Protein AF-A0A085BKZ1-F1 (afdb_monomer_lite)

Organism: NCBI:txid421072

Sequence (96 aa):
MENFKVLNIGKSLFWLSFILGNIALFGYIISGNGVFQIIGFMLLTYGTVINLITFAGLLLFGIFAPKYTTDAIKSALILLINIPIAILYFYIGISI

Structure (mmCIF, N/CA/C/O backbone):
data_AF-A0A085BKZ1-F1
#
_entry.id   AF-A0A085BKZ1-F1
#
loop_
_atom_site.group_PDB
_atom_site.id
_atom_site.type_symbol
_atom_site.label_atom_id
_atom_site.label_alt_id
_atom_site.label_comp_id
_atom_site.label_asym_id
_atom_site.label_entity_id
_atom_site.label_seq_id
_atom_site.pdbx_PDB_ins_code
_atom_site.Cartn_x
_atom_site.Cartn_y
_atom_site.Cartn_z
_atom_site.occupancy
_atom_site.B_iso_or_equiv
_atom_site.auth_seq_id
_atom_site.auth_comp_id
_atom_site.auth_asym_id
_atom_site.auth_atom_id
_atom_site.pdbx_PDB_model_num
ATOM 1 N N . MET A 1 1 ? 4.319 -5.823 26.759 1.00 36.38 1 MET A N 1
ATOM 2 C CA . MET A 1 1 ? 3.862 -6.218 25.412 1.00 36.38 1 MET A CA 1
ATOM 3 C C . MET A 1 1 ? 3.390 -4.961 24.717 1.00 36.38 1 MET A C 1
ATOM 5 O O . MET A 1 1 ? 2.447 -4.335 25.183 1.00 36.38 1 MET A O 1
ATOM 9 N N . GLU A 1 2 ? 4.141 -4.5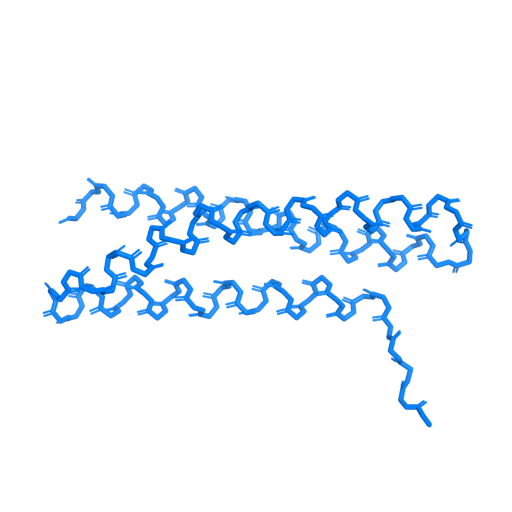18 23.716 1.00 37.91 2 GLU A N 1
ATOM 10 C CA . GLU A 1 2 ? 3.860 -3.296 22.968 1.00 37.91 2 GLU A CA 1
ATOM 11 C C . GLU A 1 2 ? 2.464 -3.401 22.347 1.00 37.91 2 GLU A C 1
ATOM 13 O O . GLU A 1 2 ? 2.129 -4.412 21.732 1.00 37.91 2 GLU A O 1
ATOM 18 N N . ASN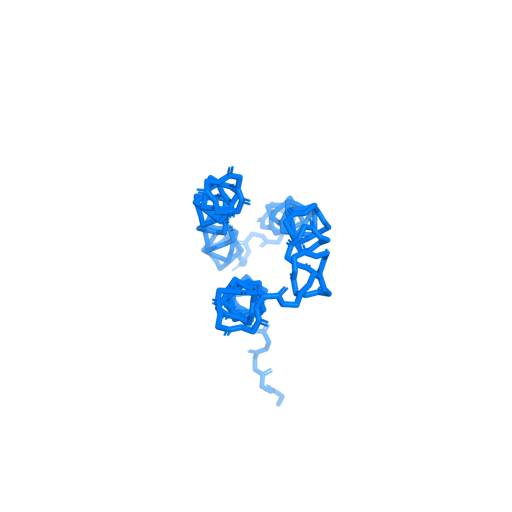 A 1 3 ? 1.618 -2.400 22.586 1.00 48.41 3 ASN A N 1
ATOM 19 C CA . ASN A 1 3 ? 0.245 -2.371 22.102 1.00 48.41 3 ASN A CA 1
ATOM 20 C C . ASN A 1 3 ? 0.253 -2.472 20.572 1.00 48.41 3 ASN A C 1
ATOM 22 O O . ASN A 1 3 ? 0.472 -1.464 19.897 1.00 48.41 3 ASN A O 1
ATOM 26 N N . PHE A 1 4 ? 0.018 -3.667 20.025 1.00 61.03 4 PHE A N 1
ATOM 27 C CA . PHE A 1 4 ? -0.198 -3.866 18.597 1.00 61.03 4 PHE A CA 1
ATOM 28 C C . PHE A 1 4 ? -1.508 -3.164 18.230 1.00 61.03 4 PHE A C 1
ATOM 30 O O . PHE A 1 4 ? -2.599 -3.727 18.305 1.00 61.03 4 PHE A O 1
ATOM 37 N N . LYS A 1 5 ? -1.414 -1.862 17.952 1.00 82.62 5 LYS A N 1
ATOM 38 C CA . LYS A 1 5 ? -2.561 -1.040 17.590 1.00 82.62 5 LYS A CA 1
ATOM 39 C C . LYS A 1 5 ? -2.989 -1.457 16.196 1.00 82.62 5 LYS A C 1
ATOM 41 O O . LYS A 1 5 ? -2.174 -1.466 15.280 1.00 82.62 5 LYS A O 1
ATOM 46 N N . VAL A 1 6 ? -4.277 -1.721 16.022 1.00 84.06 6 VAL A N 1
ATOM 47 C CA . VAL A 1 6 ? -4.912 -2.034 14.728 1.00 84.06 6 VAL A CA 1
ATOM 48 C C . VAL A 1 6 ? -4.562 -0.985 13.658 1.00 84.06 6 VAL A C 1
ATOM 50 O O . VAL A 1 6 ? -4.421 -1.305 12.479 1.00 84.06 6 VAL A O 1
ATOM 53 N N . LEU A 1 7 ? -4.314 0.258 14.085 1.00 88.06 7 LEU A N 1
ATOM 54 C CA . LEU A 1 7 ? -3.798 1.353 13.262 1.00 88.06 7 LEU A CA 1
ATOM 55 C C . LEU A 1 7 ? -2.457 1.051 12.566 1.00 88.06 7 LEU A C 1
ATOM 57 O O . LEU A 1 7 ? -2.204 1.548 11.469 1.00 88.06 7 LEU A O 1
ATOM 61 N N . ASN A 1 8 ? -1.582 0.263 13.191 1.00 91.62 8 ASN A N 1
ATOM 62 C CA . ASN A 1 8 ? -0.261 -0.046 12.653 1.00 91.62 8 ASN A CA 1
ATOM 63 C C . ASN A 1 8 ? -0.332 -1.009 11.465 1.00 91.62 8 ASN A C 1
ATOM 65 O O . ASN A 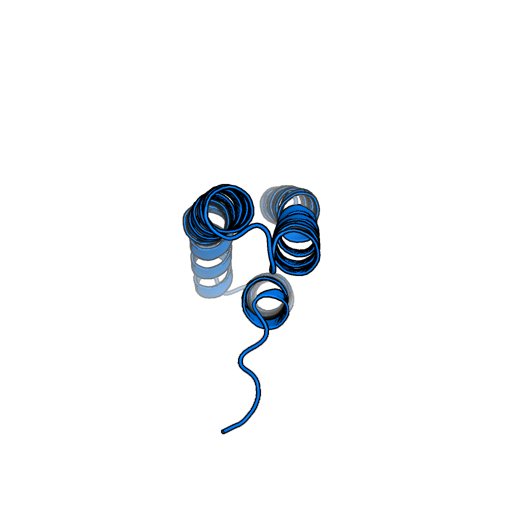1 8 ? 0.563 -0.965 10.627 1.00 91.62 8 ASN A O 1
ATOM 69 N N . ILE A 1 9 ? -1.393 -1.817 11.350 1.00 91.69 9 ILE A N 1
ATOM 70 C CA . ILE A 1 9 ? -1.588 -2.739 10.221 1.00 91.69 9 ILE A CA 1
ATOM 71 C C . ILE A 1 9 ? -1.683 -1.943 8.915 1.00 91.69 9 ILE A C 1
ATOM 73 O O . ILE A 1 9 ? -0.871 -2.132 8.011 1.00 91.69 9 ILE A O 1
ATOM 77 N N . GLY A 1 10 ? -2.619 -0.991 8.848 1.00 91.31 10 GLY A N 1
ATOM 78 C CA . GLY A 1 10 ? -2.823 -0.144 7.676 1.00 91.31 10 GLY A CA 1
ATOM 79 C C . GLY A 1 10 ? -1.600 0.711 7.358 1.00 91.31 10 GLY A C 1
ATOM 80 O O . GLY A 1 10 ? -1.173 0.778 6.211 1.00 91.31 10 GLY A O 1
ATOM 81 N N . LYS A 1 11 ? -0.964 1.300 8.382 1.00 92.94 11 LYS A N 1
ATOM 82 C CA . LYS A 1 11 ? 0.275 2.077 8.206 1.00 92.94 11 LYS A CA 1
ATOM 83 C C . LYS A 1 11 ? 1.429 1.245 7.657 1.00 92.94 11 LYS A C 1
ATOM 85 O O . LYS A 1 11 ? 2.134 1.713 6.770 1.00 92.94 11 LYS A O 1
ATOM 90 N N . SER A 1 12 ? 1.648 0.051 8.201 1.00 93.88 12 SER A N 1
ATOM 91 C CA . SER A 1 12 ? 2.755 -0.809 7.787 1.00 93.88 12 SER A CA 1
ATOM 92 C C . SER A 1 12 ? 2.577 -1.259 6.342 1.00 93.88 12 SER A C 1
ATOM 94 O O . SER A 1 12 ? 3.506 -1.123 5.551 1.00 93.88 12 SER A O 1
ATOM 96 N N . LEU A 1 13 ? 1.373 -1.700 5.971 1.00 93.88 13 LEU A N 1
ATOM 97 C CA . LEU A 1 13 ? 1.088 -2.146 4.610 1.00 93.88 13 LEU A CA 1
ATOM 98 C C . LEU A 1 13 ? 1.105 -0.987 3.596 1.00 93.88 13 LEU A C 1
ATOM 100 O O . LEU A 1 13 ? 1.583 -1.164 2.473 1.00 93.88 13 LEU A O 1
ATOM 104 N N . PHE A 1 14 ? 0.666 0.210 4.007 1.00 94.50 14 PHE A N 1
ATOM 105 C CA . PHE A 1 14 ? 0.846 1.445 3.241 1.00 94.50 14 PHE A CA 1
ATOM 106 C C . PHE A 1 14 ? 2.322 1.710 2.946 1.00 94.50 14 PHE A C 1
ATOM 108 O O . PHE A 1 14 ? 2.716 1.750 1.783 1.00 94.50 14 PHE A O 1
ATOM 115 N N . TRP A 1 15 ? 3.152 1.820 3.987 1.00 95.31 15 TRP A N 1
ATOM 116 C CA . TRP A 1 15 ? 4.574 2.119 3.819 1.00 95.31 15 TRP A CA 1
ATOM 117 C C . TRP A 1 15 ? 5.307 1.040 3.029 1.00 95.31 15 TRP A C 1
ATOM 119 O O . TRP A 1 15 ? 6.126 1.374 2.181 1.00 95.31 15 TRP A O 1
ATOM 129 N N . LEU A 1 16 ? 4.984 -0.235 3.251 1.00 95.06 16 LEU A N 1
ATOM 130 C CA . LEU A 1 16 ? 5.554 -1.343 2.490 1.00 95.06 16 LEU A CA 1
ATOM 131 C C . LEU A 1 16 ? 5.237 -1.209 0.993 1.00 95.06 16 LEU A C 1
ATOM 133 O O . LEU A 1 16 ? 6.151 -1.231 0.172 1.00 95.06 16 LEU A O 1
ATOM 137 N N . SER A 1 17 ? 3.958 -1.023 0.644 1.00 93.56 17 SER A N 1
ATOM 138 C CA . SER A 1 17 ? 3.521 -0.874 -0.753 1.00 93.56 17 SER A CA 1
ATOM 139 C C . SER A 1 17 ? 4.150 0.359 -1.402 1.00 93.56 17 SER A C 1
ATOM 141 O O . SER A 1 17 ? 4.647 0.289 -2.524 1.00 93.56 17 SER A O 1
ATOM 143 N N . PHE A 1 18 ? 4.180 1.478 -0.678 1.00 94.44 18 PHE A N 1
ATOM 144 C CA . PHE A 1 18 ? 4.751 2.728 -1.159 1.00 94.44 18 PHE A CA 1
ATOM 145 C C . PHE A 1 18 ? 6.256 2.610 -1.413 1.00 94.44 18 PHE A C 1
ATOM 147 O O . PHE A 1 18 ? 6.731 2.962 -2.490 1.00 94.44 18 PHE A O 1
ATOM 154 N N . ILE A 1 19 ? 7.021 2.085 -0.454 1.00 96.69 19 ILE A N 1
ATOM 155 C CA . ILE A 1 19 ? 8.477 1.947 -0.580 1.00 96.69 19 ILE A CA 1
ATOM 156 C C . ILE A 1 19 ? 8.821 0.993 -1.723 1.00 96.69 19 ILE A C 1
ATOM 158 O O . ILE A 1 19 ? 9.619 1.349 -2.588 1.00 96.69 19 ILE A O 1
ATOM 162 N N . LEU A 1 20 ? 8.196 -0.189 -1.770 1.00 95.81 20 LEU A N 1
ATOM 163 C CA . LEU A 1 20 ? 8.454 -1.164 -2.831 1.00 95.81 20 LEU A CA 1
ATOM 164 C C . LEU A 1 20 ? 8.075 -0.620 -4.211 1.00 95.81 20 LEU A C 1
ATOM 166 O O . LEU A 1 20 ? 8.802 -0.852 -5.174 1.00 95.81 20 LEU A O 1
ATOM 170 N N . GLY A 1 21 ? 6.982 0.137 -4.309 1.00 94.75 21 GLY A N 1
ATOM 171 C CA . GLY A 1 21 ? 6.557 0.734 -5.569 1.00 94.75 21 GLY A CA 1
ATOM 172 C C . GLY A 1 21 ? 7.517 1.815 -6.056 1.00 94.75 21 GLY A C 1
ATOM 173 O O . GLY A 1 21 ? 7.868 1.819 -7.232 1.00 94.75 21 GLY A O 1
ATOM 174 N N . ASN A 1 22 ? 8.036 2.659 -5.157 1.00 96.00 22 ASN A N 1
ATOM 175 C CA . ASN A 1 22 ? 9.095 3.610 -5.502 1.00 96.00 22 ASN A CA 1
ATOM 176 C C . ASN A 1 22 ? 10.383 2.893 -5.931 1.00 96.00 22 ASN A C 1
ATOM 178 O O . ASN A 1 22 ? 10.992 3.289 -6.920 1.00 96.00 22 ASN A O 1
ATOM 182 N N . ILE A 1 23 ? 10.792 1.829 -5.228 1.00 96.94 23 ILE A N 1
ATOM 183 C CA . ILE A 1 23 ? 11.978 1.041 -5.602 1.00 96.94 23 ILE A CA 1
ATOM 184 C C . ILE A 1 23 ? 11.805 0.439 -7.000 1.00 96.94 23 ILE A C 1
ATOM 186 O O . ILE A 1 23 ? 12.723 0.524 -7.809 1.00 96.94 23 ILE A O 1
ATOM 190 N N . ALA A 1 24 ? 10.638 -0.132 -7.305 1.00 95.81 24 ALA A N 1
ATOM 191 C CA . ALA A 1 24 ? 10.351 -0.676 -8.627 1.00 95.81 24 ALA A CA 1
ATOM 192 C C . ALA A 1 24 ? 10.351 0.420 -9.705 1.00 95.81 24 ALA A C 1
ATOM 194 O O . ALA A 1 24 ? 11.012 0.285 -10.731 1.00 95.81 24 ALA A O 1
ATOM 195 N N . LEU A 1 25 ? 9.666 1.537 -9.458 1.00 94.69 25 LEU A N 1
ATOM 196 C CA . LEU A 1 25 ? 9.549 2.621 -10.427 1.00 94.69 25 LEU A CA 1
ATOM 197 C C . LEU A 1 25 ? 10.903 3.277 -10.723 1.00 94.69 25 LEU A C 1
ATOM 199 O O . LEU A 1 25 ? 11.333 3.328 -11.873 1.00 94.69 25 LEU A O 1
ATOM 203 N N . PHE A 1 26 ? 11.599 3.750 -9.688 1.00 95.88 26 PHE A N 1
ATOM 204 C CA . PHE A 1 26 ? 12.896 4.403 -9.859 1.00 95.88 26 PHE A CA 1
ATOM 205 C C . PHE A 1 26 ? 13.980 3.416 -10.281 1.00 95.88 26 PHE A C 1
ATOM 207 O O . PHE A 1 26 ? 14.844 3.776 -11.076 1.00 95.88 26 PHE A O 1
ATOM 214 N N . GLY A 1 27 ? 13.915 2.167 -9.813 1.00 95.44 27 GLY A N 1
ATOM 215 C CA . GLY A 1 27 ? 14.801 1.103 -10.270 1.00 95.44 27 GLY A CA 1
ATOM 216 C C . GLY A 1 27 ? 14.712 0.920 -11.782 1.00 95.44 27 GLY A C 1
ATOM 217 O O . GLY A 1 27 ? 15.745 0.902 -12.450 1.00 95.44 27 GLY A O 1
ATOM 218 N N . TYR A 1 28 ? 13.498 0.875 -12.339 1.00 95.25 28 TYR A N 1
ATOM 219 C CA . TYR A 1 28 ? 13.303 0.806 -13.786 1.00 95.25 28 TYR A CA 1
ATOM 220 C C . TYR A 1 28 ? 13.782 2.079 -14.496 1.00 95.25 28 TYR A C 1
ATOM 222 O O . TYR A 1 28 ? 14.581 1.976 -15.420 1.00 95.25 28 TYR A O 1
ATOM 230 N N . ILE A 1 29 ? 13.382 3.270 -14.031 1.00 94.19 29 ILE A N 1
ATOM 231 C CA . ILE A 1 29 ? 13.758 4.552 -14.661 1.00 94.19 29 ILE A CA 1
ATOM 232 C C . ILE A 1 29 ? 15.283 4.741 -14.723 1.00 94.19 29 ILE A C 1
ATOM 234 O O . ILE A 1 29 ? 15.801 5.226 -15.723 1.00 94.19 29 ILE A O 1
ATOM 238 N N . ILE A 1 30 ? 16.010 4.370 -13.665 1.00 95.81 30 ILE A N 1
ATOM 239 C CA . ILE A 1 30 ? 17.463 4.583 -13.580 1.00 95.81 30 ILE A CA 1
ATOM 240 C C . ILE A 1 30 ? 18.235 3.511 -14.354 1.00 95.81 30 ILE A C 1
ATOM 242 O O . ILE A 1 30 ? 19.231 3.822 -15.003 1.00 95.81 30 ILE A O 1
ATOM 246 N N . SER A 1 31 ? 17.822 2.244 -14.253 1.00 95.50 31 SER A N 1
ATOM 247 C CA . SER A 1 31 ? 18.605 1.121 -14.789 1.00 95.50 31 SER A CA 1
ATOM 248 C C . SER A 1 31 ? 18.137 0.609 -16.151 1.00 95.50 31 SER A C 1
ATOM 250 O O . SER A 1 31 ? 18.877 -0.128 -16.798 1.00 95.50 31 SER A O 1
ATOM 252 N N . GLY A 1 32 ? 16.904 0.918 -16.564 1.00 92.50 32 GLY A N 1
ATOM 253 C CA . GLY A 1 32 ? 16.247 0.306 -17.722 1.00 92.50 32 GLY A CA 1
ATOM 254 C C . GLY A 1 32 ? 15.997 -1.202 -17.575 1.00 92.50 32 GLY A C 1
ATOM 255 O O . GLY A 1 32 ? 15.648 -1.871 -18.545 1.00 92.50 32 GLY A O 1
ATOM 256 N N . ASN A 1 33 ? 16.204 -1.779 -16.386 1.00 93.94 33 ASN A N 1
ATOM 257 C CA . ASN A 1 33 ? 16.110 -3.219 -16.187 1.00 93.94 33 ASN A CA 1
ATOM 258 C C . ASN A 1 33 ? 14.646 -3.663 -16.035 1.00 93.94 33 ASN A C 1
ATOM 260 O O . ASN A 1 33 ? 13.995 -3.365 -15.030 1.00 93.94 33 ASN A O 1
ATOM 264 N N . GLY A 1 34 ? 14.162 -4.455 -16.996 1.00 92.38 34 GLY A N 1
ATOM 265 C CA . GLY A 1 34 ? 12.795 -4.988 -17.028 1.00 92.38 34 GLY A CA 1
ATOM 266 C C . GLY A 1 34 ? 12.385 -5.816 -15.801 1.00 92.38 34 GLY A C 1
ATOM 267 O O . GLY A 1 34 ? 11.194 -5.954 -15.535 1.00 92.38 34 GLY A O 1
ATOM 268 N N . VAL A 1 35 ? 13.328 -6.307 -14.987 1.00 94.94 35 VAL A N 1
ATOM 269 C CA . VAL A 1 35 ? 13.012 -6.953 -13.699 1.00 94.94 35 VAL A CA 1
ATOM 270 C C . VAL A 1 35 ? 12.246 -6.001 -12.779 1.00 94.94 35 VAL A C 1
ATOM 272 O O . VAL A 1 35 ? 11.260 -6.405 -12.164 1.00 94.94 35 VAL A O 1
ATOM 275 N N . PHE A 1 36 ? 12.639 -4.726 -12.716 1.00 94.19 36 PHE A N 1
ATOM 276 C CA . PHE A 1 36 ? 11.938 -3.733 -11.902 1.00 94.19 36 PHE A CA 1
ATOM 277 C C . PHE A 1 36 ? 10.529 -3.438 -12.427 1.00 94.19 36 PHE A C 1
ATOM 279 O O . PHE A 1 36 ? 9.612 -3.263 -11.629 1.00 94.19 36 PHE A O 1
ATOM 286 N N . GLN A 1 37 ? 10.332 -3.462 -13.748 1.00 92.31 37 GLN A N 1
ATOM 287 C CA . GLN A 1 37 ? 9.014 -3.319 -14.368 1.00 92.31 37 GLN A CA 1
ATOM 288 C C . GLN A 1 37 ? 8.094 -4.494 -14.004 1.00 92.31 37 GLN A C 1
ATOM 290 O O . GLN A 1 37 ? 6.953 -4.281 -13.596 1.00 92.31 37 GLN A O 1
ATOM 295 N N . ILE A 1 38 ? 8.602 -5.731 -14.081 1.00 94.06 38 ILE A N 1
ATOM 296 C CA . ILE A 1 38 ? 7.857 -6.940 -13.697 1.00 94.06 38 ILE A CA 1
ATOM 297 C C . ILE A 1 38 ? 7.489 -6.892 -12.211 1.00 94.06 38 ILE A C 1
ATOM 299 O O . ILE A 1 38 ? 6.333 -7.124 -11.858 1.00 94.06 38 ILE A O 1
ATOM 303 N N . ILE A 1 39 ? 8.444 -6.549 -11.340 1.00 94.12 39 ILE A N 1
ATOM 304 C CA . ILE A 1 39 ? 8.199 -6.398 -9.898 1.00 94.12 39 ILE A CA 1
ATOM 305 C C . ILE A 1 39 ? 7.154 -5.308 -9.645 1.00 94.12 39 ILE A C 1
ATOM 307 O O . ILE A 1 39 ? 6.233 -5.521 -8.858 1.00 94.12 39 ILE A O 1
ATOM 311 N N . GLY A 1 40 ? 7.257 -4.166 -10.327 1.00 93.88 40 GLY A N 1
ATOM 312 C CA . GLY A 1 40 ? 6.291 -3.074 -10.229 1.00 93.88 40 GLY A CA 1
ATOM 313 C C . GLY A 1 40 ? 4.883 -3.516 -10.617 1.00 93.88 40 GLY A C 1
ATOM 314 O O . GLY A 1 40 ? 3.937 -3.265 -9.876 1.00 93.88 40 GLY A O 1
ATOM 315 N N . PHE A 1 41 ? 4.742 -4.254 -11.720 1.00 92.81 41 PHE A N 1
ATOM 316 C CA . PHE A 1 41 ? 3.458 -4.797 -12.166 1.00 92.81 41 PHE A CA 1
ATOM 317 C C . PHE A 1 41 ? 2.886 -5.846 -11.198 1.00 92.81 41 PHE A C 1
ATOM 319 O O . PHE A 1 41 ? 1.692 -5.827 -10.883 1.00 92.81 41 PHE A O 1
ATOM 326 N N . MET A 1 42 ? 3.728 -6.739 -10.668 1.00 94.31 42 MET A N 1
ATOM 327 C CA . MET A 1 42 ? 3.32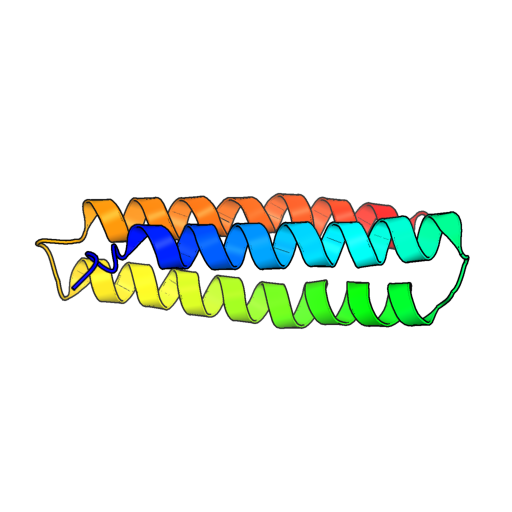3 -7.691 -9.629 1.00 94.31 42 MET A CA 1
ATOM 328 C C . MET A 1 42 ? 2.859 -6.970 -8.361 1.00 94.31 42 MET A C 1
ATOM 330 O O . MET A 1 42 ? 1.829 -7.321 -7.793 1.00 94.31 42 MET A O 1
ATOM 334 N N . LEU A 1 43 ? 3.573 -5.929 -7.931 1.00 93.62 43 LEU A N 1
ATOM 335 C CA . LEU A 1 43 ? 3.181 -5.137 -6.771 1.00 93.62 43 LEU A CA 1
ATOM 336 C C . LEU A 1 43 ? 1.863 -4.395 -7.020 1.00 93.62 43 LEU A C 1
ATOM 338 O O . LEU A 1 43 ? 1.017 -4.335 -6.133 1.00 93.62 43 LEU A O 1
ATOM 342 N N . LEU A 1 44 ? 1.652 -3.876 -8.228 1.00 93.50 44 LEU A N 1
ATOM 343 C CA . LEU A 1 44 ? 0.423 -3.181 -8.593 1.00 93.50 44 LEU A CA 1
ATOM 344 C C . LEU A 1 44 ? -0.793 -4.112 -8.561 1.00 93.50 44 LEU A C 1
ATOM 346 O O . LEU A 1 44 ? -1.858 -3.724 -8.096 1.00 93.50 44 LEU A O 1
ATOM 350 N N . THR A 1 45 ? -0.634 -5.349 -9.023 1.00 92.00 45 THR A N 1
ATOM 351 C CA . THR A 1 45 ? -1.710 -6.346 -9.080 1.00 92.00 45 THR A CA 1
ATOM 352 C C . THR A 1 45 ? -1.932 -6.995 -7.715 1.00 92.00 45 THR A C 1
ATOM 354 O O . THR A 1 45 ? -2.972 -6.786 -7.086 1.00 92.00 45 THR A O 1
ATOM 357 N N . TYR A 1 46 ? -0.941 -7.722 -7.200 1.00 92.88 46 TYR A N 1
ATOM 358 C CA . TYR A 1 46 ? -1.050 -8.433 -5.926 1.00 92.88 46 TYR A CA 1
ATOM 359 C C . TYR A 1 46 ? -1.118 -7.486 -4.730 1.00 92.88 46 TYR A C 1
ATOM 361 O O . TYR A 1 46 ? -1.906 -7.716 -3.816 1.00 92.88 46 TYR A O 1
ATOM 369 N N . GLY A 1 47 ? -0.348 -6.396 -4.733 1.00 91.62 47 GLY A N 1
ATOM 370 C CA . GLY A 1 47 ? -0.390 -5.405 -3.659 1.00 91.62 47 GLY A CA 1
ATOM 371 C C . GLY A 1 47 ? -1.748 -4.714 -3.575 1.00 91.62 47 GLY A C 1
ATOM 372 O O . GLY A 1 47 ? -2.265 -4.538 -2.474 1.00 91.62 47 GLY A O 1
ATOM 373 N N . THR A 1 48 ? -2.390 -4.397 -4.706 1.00 90.75 48 THR A N 1
ATOM 374 C CA . THR A 1 48 ? -3.771 -3.879 -4.702 1.00 90.75 48 THR A CA 1
ATOM 375 C C . THR A 1 48 ? -4.746 -4.890 -4.105 1.00 90.75 48 THR A C 1
ATOM 377 O O . THR A 1 48 ? -5.527 -4.530 -3.226 1.00 90.75 48 THR A O 1
ATOM 380 N N . VAL A 1 49 ? -4.669 -6.165 -4.502 1.00 93.62 49 VAL A N 1
ATOM 381 C CA . VAL A 1 49 ? -5.532 -7.222 -3.947 1.00 93.62 49 VAL A CA 1
ATOM 382 C C . VAL A 1 49 ? -5.335 -7.366 -2.435 1.00 93.62 49 VAL A C 1
ATOM 384 O O . VAL A 1 49 ? -6.311 -7.366 -1.688 1.00 93.62 49 VAL A O 1
ATOM 387 N N . ILE A 1 50 ? -4.087 -7.418 -1.960 1.00 94.31 50 ILE A N 1
ATOM 388 C CA . ILE A 1 50 ? -3.774 -7.519 -0.526 1.00 94.31 50 ILE A CA 1
ATOM 389 C C . ILE A 1 50 ? -4.280 -6.284 0.234 1.00 94.31 50 ILE A C 1
ATOM 391 O O . ILE A 1 50 ? -4.873 -6.428 1.306 1.00 94.31 50 ILE A O 1
ATOM 395 N N . ASN A 1 51 ? -4.108 -5.078 -0.317 1.00 92.44 51 ASN A N 1
ATOM 396 C CA . ASN A 1 51 ? -4.619 -3.842 0.281 1.00 92.44 51 ASN A CA 1
ATOM 397 C C . ASN A 1 51 ? -6.151 -3.857 0.398 1.00 92.44 51 ASN A C 1
ATOM 399 O O . ASN A 1 51 ? -6.678 -3.488 1.446 1.00 92.44 51 ASN A O 1
ATOM 403 N N . LEU A 1 52 ? -6.864 -4.336 -0.626 1.00 93.38 52 LEU A N 1
ATOM 404 C CA . LEU A 1 52 ? -8.327 -4.441 -0.617 1.00 93.38 52 LEU A CA 1
ATOM 405 C C . LEU A 1 52 ? -8.836 -5.501 0.366 1.00 93.38 52 LEU A C 1
ATOM 407 O O . LEU A 1 52 ? -9.781 -5.237 1.110 1.00 93.38 52 LEU A O 1
ATOM 411 N N . ILE A 1 53 ? -8.194 -6.672 0.424 1.00 95.88 53 ILE A N 1
ATOM 412 C CA . ILE A 1 53 ? -8.523 -7.713 1.412 1.00 95.88 53 ILE A CA 1
ATOM 413 C C . ILE A 1 53 ? -8.308 -7.175 2.828 1.00 95.88 53 IL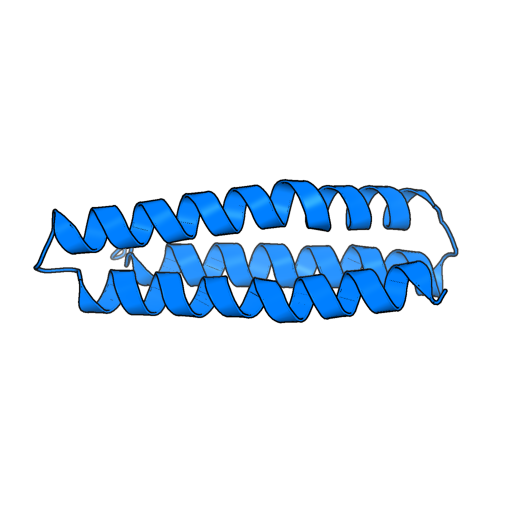E A C 1
ATOM 415 O O . ILE A 1 53 ? -9.176 -7.322 3.688 1.00 95.88 53 ILE A O 1
ATOM 419 N N . THR A 1 54 ? -7.180 -6.505 3.071 1.00 95.38 54 THR A N 1
ATOM 420 C CA . THR A 1 54 ? -6.868 -5.927 4.385 1.00 95.38 54 THR A CA 1
ATOM 421 C C . THR A 1 54 ? -7.857 -4.823 4.750 1.00 95.38 54 THR A C 1
ATOM 423 O O . THR A 1 54 ? -8.327 -4.773 5.885 1.00 95.38 54 THR A O 1
ATOM 426 N N . PHE A 1 55 ? -8.233 -3.975 3.791 1.00 95.81 55 PHE A N 1
ATOM 427 C CA . PHE A 1 55 ? -9.266 -2.957 3.962 1.00 95.81 55 PHE A CA 1
ATOM 428 C C . PHE A 1 55 ? -10.606 -3.577 4.379 1.00 95.81 55 PHE A C 1
ATOM 430 O O . PHE A 1 55 ? -11.166 -3.191 5.405 1.00 95.81 55 PHE A O 1
ATOM 437 N N . ALA A 1 56 ? -11.088 -4.584 3.644 1.00 96.19 56 ALA A N 1
ATOM 438 C CA . ALA A 1 56 ? -12.328 -5.286 3.969 1.00 96.19 56 ALA A CA 1
ATOM 439 C C . ALA A 1 56 ? -12.255 -5.976 5.343 1.00 96.19 56 ALA A C 1
ATOM 441 O O . ALA A 1 56 ? -13.187 -5.872 6.141 1.00 96.19 56 ALA A O 1
ATOM 442 N N . GLY A 1 57 ? -11.126 -6.616 5.656 1.00 95.62 57 GLY A N 1
ATOM 443 C CA . GLY A 1 57 ? -10.880 -7.243 6.953 1.00 95.62 57 GLY A CA 1
ATOM 444 C C . GLY A 1 57 ? -10.905 -6.246 8.114 1.00 95.62 57 GLY A C 1
ATOM 445 O O . GLY A 1 57 ? -11.501 -6.532 9.150 1.00 95.62 57 GLY A O 1
ATOM 446 N N . LEU A 1 58 ? -10.327 -5.053 7.940 1.00 95.00 58 LEU A N 1
ATOM 447 C CA . LEU A 1 58 ? -10.365 -3.981 8.940 1.00 95.00 58 LEU A CA 1
ATOM 448 C C . LEU A 1 58 ? -11.783 -3.439 9.148 1.00 95.00 58 LEU A C 1
ATOM 450 O O . LEU A 1 58 ? -12.168 -3.190 10.290 1.00 95.00 58 LEU A O 1
ATOM 454 N N . LEU A 1 59 ? -12.576 -3.297 8.080 1.00 95.44 59 LEU A N 1
ATOM 455 C CA . LEU A 1 59 ? -13.980 -2.896 8.201 1.00 95.44 59 LEU A CA 1
ATOM 456 C C . LEU A 1 59 ? -14.796 -3.938 8.972 1.00 95.44 59 LEU A C 1
ATOM 458 O O . LEU A 1 59 ? -15.485 -3.584 9.928 1.00 95.44 59 LEU A O 1
ATOM 462 N N . LEU A 1 60 ? -14.671 -5.220 8.616 1.00 96.12 60 LEU A N 1
ATOM 463 C CA . LEU A 1 60 ? -15.338 -6.312 9.332 1.00 96.12 60 LEU A CA 1
ATOM 464 C C . LEU A 1 60 ? -14.900 -6.361 10.799 1.00 96.12 60 LEU A C 1
ATOM 466 O O . LEU A 1 60 ? -15.742 -6.428 11.692 1.00 96.12 60 LEU A O 1
ATOM 470 N N . PHE A 1 61 ? -13.599 -6.246 11.069 1.00 93.19 61 PHE A N 1
ATOM 471 C CA . PHE A 1 61 ? -13.071 -6.195 12.430 1.00 93.19 61 PHE A CA 1
ATOM 472 C C . PHE A 1 61 ? -13.663 -5.026 13.231 1.00 93.19 61 PHE A C 1
ATOM 474 O O . PHE A 1 61 ? -14.069 -5.210 14.375 1.00 93.19 61 PHE A O 1
ATOM 481 N N . GLY A 1 62 ? -13.769 -3.838 12.630 1.00 92.62 62 GLY A N 1
ATOM 482 C CA . GLY A 1 62 ? -14.378 -2.670 13.266 1.00 92.62 62 GLY A CA 1
ATOM 483 C C . GLY A 1 62 ? -15.867 -2.842 13.585 1.00 92.62 62 GLY A C 1
ATOM 484 O O . GLY A 1 62 ? -16.330 -2.254 14.561 1.00 92.62 62 GLY A O 1
ATOM 485 N N . ILE A 1 63 ? -16.598 -3.651 12.809 1.00 94.56 63 ILE A N 1
ATOM 486 C CA . ILE A 1 63 ? -18.009 -3.994 13.057 1.00 94.56 63 ILE A CA 1
ATOM 487 C C . ILE A 1 63 ? -18.127 -4.987 14.221 1.00 94.56 63 ILE A C 1
ATOM 489 O O . ILE A 1 63 ? -18.930 -4.780 15.129 1.00 94.56 63 ILE A O 1
ATOM 493 N N . PHE A 1 64 ? -17.314 -6.047 14.224 1.00 94.94 64 PHE A N 1
ATOM 494 C CA . PHE A 1 64 ? -17.376 -7.097 15.249 1.00 94.94 64 PHE A CA 1
ATOM 495 C C . PHE A 1 64 ? -16.694 -6.718 16.571 1.00 94.94 64 PHE A C 1
ATOM 497 O O . PHE A 1 64 ? -16.989 -7.317 17.603 1.00 94.94 64 PHE A O 1
ATOM 504 N N . ALA A 1 65 ? -15.815 -5.712 16.571 1.00 91.62 65 ALA A N 1
ATOM 505 C CA . ALA A 1 65 ? -15.131 -5.222 17.763 1.00 91.62 65 ALA A CA 1
ATOM 506 C C . ALA A 1 65 ? -15.316 -3.697 17.945 1.00 91.62 65 ALA A C 1
ATOM 508 O O . ALA A 1 65 ? -14.367 -2.931 17.739 1.00 91.62 65 ALA A O 1
ATOM 509 N N . PRO A 1 66 ? -16.503 -3.239 18.409 1.00 89.69 66 PRO A N 1
ATOM 510 C CA . PRO A 1 66 ? -16.864 -1.818 18.499 1.00 89.69 66 PRO A CA 1
ATOM 511 C C . PRO A 1 66 ? -15.869 -0.936 19.271 1.00 89.69 66 PRO A C 1
ATOM 513 O O . PRO A 1 66 ? -15.674 0.241 18.975 1.00 89.69 66 PRO A O 1
ATOM 516 N N . LYS A 1 67 ? -15.177 -1.521 20.258 1.00 90.25 67 LYS A N 1
ATOM 517 C CA . LYS A 1 67 ? -14.130 -0.853 21.049 1.00 90.25 67 LYS A CA 1
ATOM 518 C C . LYS A 1 67 ? -12.969 -0.324 20.192 1.00 90.25 67 LYS A C 1
ATOM 520 O O . LYS A 1 67 ? -12.291 0.613 20.604 1.00 90.25 67 LYS A O 1
ATOM 525 N N . TYR A 1 68 ? -12.732 -0.917 19.023 1.00 89.50 68 TYR A N 1
ATOM 526 C CA . TYR A 1 68 ? -11.608 -0.603 18.140 1.00 89.50 68 TYR A CA 1
ATOM 527 C C . TYR A 1 68 ? -12.045 0.007 16.802 1.00 89.50 68 TYR A C 1
ATOM 529 O O . TYR A 1 68 ? -11.193 0.243 15.947 1.00 89.50 68 TYR A O 1
ATOM 537 N N . THR A 1 69 ? -13.339 0.295 16.607 1.00 91.50 69 THR A N 1
ATOM 538 C CA . THR A 1 69 ? -13.891 0.784 15.331 1.00 91.50 69 THR A CA 1
ATOM 539 C C . THR A 1 69 ? -13.163 2.017 14.813 1.00 91.50 69 THR A C 1
ATOM 541 O O . THR A 1 69 ? -12.785 2.057 13.647 1.00 91.50 69 THR A O 1
ATOM 544 N N . THR A 1 70 ? -12.889 3.002 15.672 1.00 92.12 70 THR A N 1
ATOM 545 C CA . THR A 1 70 ? -12.189 4.232 15.271 1.00 92.12 70 THR A CA 1
ATOM 546 C C . THR A 1 70 ? -10.785 3.949 14.736 1.00 92.12 70 THR A C 1
ATOM 548 O O . THR A 1 70 ? -10.384 4.516 13.720 1.00 92.12 70 THR A O 1
ATOM 551 N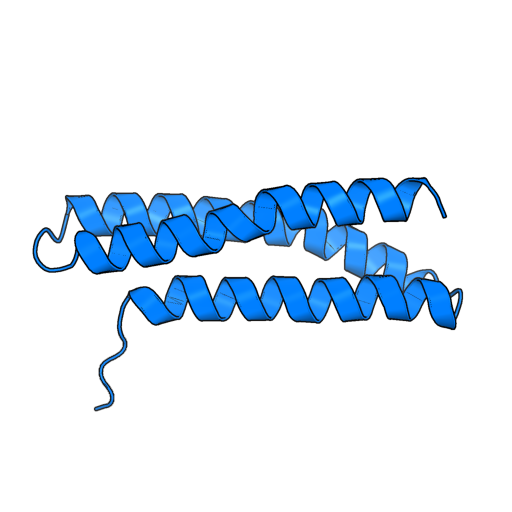 N . ASP A 1 71 ? -10.035 3.063 15.393 1.00 93.00 71 ASP A N 1
ATOM 552 C CA . ASP A 1 71 ? -8.685 2.698 14.958 1.00 93.00 71 ASP A CA 1
ATOM 553 C C . ASP A 1 71 ? -8.719 1.833 13.695 1.00 93.00 71 ASP A C 1
ATOM 555 O O . ASP A 1 71 ? -7.890 2.026 12.806 1.00 93.00 71 ASP A O 1
ATOM 559 N N . ALA A 1 72 ? -9.698 0.933 13.579 1.00 93.44 72 ALA A N 1
ATOM 560 C CA . ALA A 1 72 ? -9.908 0.100 12.401 1.00 93.44 72 ALA A CA 1
ATOM 561 C C . ALA A 1 72 ? -10.269 0.938 11.164 1.00 93.44 72 ALA A C 1
ATOM 563 O O . ALA A 1 72 ? -9.647 0.771 10.117 1.00 93.44 72 ALA A O 1
ATOM 564 N N . ILE A 1 73 ? -11.185 1.904 11.302 1.00 94.25 73 ILE A N 1
ATOM 565 C CA . ILE A 1 73 ? -11.551 2.840 10.229 1.00 94.25 73 ILE A CA 1
ATOM 566 C C . ILE A 1 73 ? -10.345 3.689 9.829 1.00 94.25 73 ILE A C 1
ATOM 568 O O . ILE A 1 73 ? -10.044 3.787 8.644 1.00 94.25 73 ILE A O 1
ATOM 572 N N . LYS A 1 74 ? -9.604 4.268 10.784 1.00 94.69 74 LYS A N 1
ATOM 573 C CA . LYS A 1 74 ? -8.388 5.042 10.468 1.00 94.69 74 LYS A CA 1
ATOM 574 C C . LYS A 1 74 ? -7.357 4.201 9.716 1.00 94.69 74 LYS A C 1
ATOM 576 O O . LYS A 1 74 ? -6.776 4.674 8.746 1.00 94.69 74 LYS A O 1
ATOM 581 N N . SER A 1 75 ? -7.145 2.961 10.153 1.00 94.56 75 SER A N 1
ATOM 582 C CA . SER A 1 75 ? -6.248 2.004 9.498 1.00 94.56 75 SER A CA 1
ATOM 583 C C . SER A 1 75 ? -6.698 1.707 8.061 1.00 94.56 75 SER A C 1
ATOM 585 O O . SER A 1 75 ? -5.893 1.772 7.136 1.00 94.56 75 SER A O 1
ATOM 587 N N . ALA A 1 76 ? -7.998 1.477 7.857 1.00 95.00 76 ALA A N 1
ATOM 588 C CA . ALA A 1 76 ? -8.591 1.226 6.548 1.00 95.00 76 ALA A CA 1
ATOM 589 C C . ALA A 1 76 ? -8.483 2.448 5.614 1.00 95.00 76 ALA A C 1
ATOM 591 O O . ALA A 1 76 ? -8.103 2.311 4.455 1.00 95.00 76 ALA A O 1
ATOM 592 N N . LEU A 1 77 ? -8.736 3.658 6.120 1.00 94.00 77 LEU A N 1
ATOM 593 C CA . LEU A 1 77 ? -8.599 4.897 5.346 1.00 94.00 77 LEU A CA 1
ATOM 594 C C . LEU A 1 77 ? -7.160 5.133 4.870 1.00 94.00 77 LEU A C 1
ATOM 596 O O . LEU A 1 77 ? -6.959 5.595 3.752 1.00 94.00 77 LEU A O 1
ATOM 600 N N . ILE A 1 78 ? -6.158 4.781 5.681 1.00 94.56 78 ILE A N 1
ATOM 601 C CA . ILE A 1 78 ? -4.746 4.870 5.278 1.00 94.56 78 ILE A CA 1
ATOM 602 C C . ILE A 1 78 ? -4.459 3.944 4.087 1.00 94.56 78 ILE A C 1
ATOM 604 O O . ILE A 1 78 ? -3.754 4.345 3.165 1.00 94.56 78 ILE A O 1
ATOM 608 N N . LEU A 1 79 ? -5.045 2.742 4.056 1.00 93.75 79 LEU A N 1
ATOM 609 C CA . LEU A 1 79 ? -4.884 1.819 2.927 1.00 93.75 79 LEU A CA 1
ATOM 610 C C . LEU A 1 79 ? -5.503 2.346 1.632 1.00 93.75 79 LEU A C 1
ATOM 612 O O . LEU A 1 79 ? -4.967 2.075 0.561 1.00 93.75 79 LEU A O 1
ATOM 616 N N . LEU A 1 80 ? -6.583 3.131 1.703 1.00 91.50 80 LEU A N 1
ATOM 617 C CA . LEU A 1 80 ? -7.181 3.732 0.507 1.00 91.50 80 LEU A CA 1
ATOM 618 C C . LEU A 1 80 ? -6.231 4.699 -0.204 1.00 91.50 80 LEU A C 1
ATOM 620 O O . LEU A 1 80 ? -6.360 4.863 -1.411 1.00 91.50 80 LEU A O 1
ATOM 624 N N . ILE A 1 81 ? -5.249 5.281 0.497 1.00 92.44 81 ILE A N 1
ATOM 625 C CA . ILE A 1 81 ? -4.223 6.144 -0.111 1.00 92.44 81 ILE A CA 1
ATOM 626 C C . ILE A 1 81 ? -3.345 5.350 -1.099 1.00 92.44 81 ILE A C 1
ATOM 628 O O . ILE A 1 81 ? -2.846 5.925 -2.065 1.00 92.44 81 ILE A O 1
ATOM 632 N N . ASN A 1 82 ? -3.215 4.025 -0.947 1.00 90.19 82 ASN A N 1
ATOM 633 C CA . ASN A 1 82 ? -2.495 3.203 -1.925 1.00 90.19 82 ASN A CA 1
ATOM 634 C C . ASN A 1 82 ? -3.201 3.134 -3.288 1.00 90.19 82 ASN A C 1
ATOM 636 O O . ASN A 1 82 ? -2.525 2.927 -4.289 1.00 90.19 82 ASN A O 1
ATOM 640 N N . ILE A 1 83 ? -4.524 3.328 -3.364 1.00 90.25 83 ILE A N 1
ATOM 641 C CA . ILE A 1 83 ? -5.272 3.266 -4.631 1.00 90.25 83 ILE A CA 1
ATOM 642 C C . ILE A 1 83 ? -4.861 4.391 -5.600 1.00 90.25 83 ILE A C 1
ATOM 644 O O . ILE A 1 83 ? -4.438 4.070 -6.711 1.00 90.25 83 ILE A O 1
ATOM 648 N N . PRO A 1 84 ? -4.923 5.692 -5.239 1.00 92.75 84 PRO A N 1
ATOM 649 C CA . PRO A 1 84 ? -4.482 6.754 -6.141 1.00 92.75 84 PRO A CA 1
ATOM 650 C C . PRO A 1 84 ? -2.989 6.654 -6.476 1.00 92.75 84 PRO A C 1
ATOM 652 O O . PRO A 1 84 ? -2.602 6.963 -7.599 1.00 92.75 84 PRO A O 1
ATOM 655 N N . ILE A 1 85 ? -2.152 6.170 -5.550 1.00 92.69 85 ILE A N 1
ATOM 656 C CA . ILE A 1 85 ? -0.723 5.935 -5.811 1.00 92.69 85 ILE A CA 1
ATOM 657 C C . ILE A 1 85 ? -0.532 4.812 -6.838 1.00 92.69 85 ILE A C 1
ATOM 659 O O . ILE A 1 85 ? 0.260 4.963 -7.763 1.00 92.69 85 ILE A O 1
ATOM 663 N N . ALA A 1 86 ? -1.274 3.708 -6.723 1.00 91.75 86 ALA A N 1
ATOM 664 C CA . ALA A 1 86 ? -1.233 2.628 -7.703 1.00 91.75 86 ALA A CA 1
ATOM 665 C C . ALA A 1 86 ? -1.689 3.117 -9.086 1.00 91.75 86 ALA A C 1
ATOM 667 O O . ALA A 1 86 ? -1.028 2.835 -10.079 1.00 91.75 86 ALA A O 1
ATOM 668 N N . ILE A 1 87 ? -2.756 3.919 -9.166 1.00 92.94 87 ILE A N 1
ATOM 669 C CA . ILE A 1 87 ? -3.191 4.529 -10.434 1.00 92.94 87 ILE A CA 1
ATOM 670 C C . ILE A 1 87 ? -2.071 5.393 -11.032 1.00 92.94 87 ILE A C 1
ATOM 672 O O . ILE A 1 87 ? -1.781 5.283 -12.223 1.00 92.94 87 ILE A O 1
ATOM 676 N N . LEU A 1 88 ? -1.407 6.209 -10.207 1.00 93.75 88 LEU A N 1
ATOM 677 C CA . LEU A 1 88 ? -0.280 7.034 -10.636 1.00 93.75 88 LEU A CA 1
ATOM 678 C C . LEU A 1 88 ? 0.877 6.180 -11.177 1.00 93.75 88 LEU A C 1
ATOM 680 O O . LEU A 1 88 ? 1.384 6.458 -12.259 1.00 93.75 88 LEU A O 1
ATOM 684 N N . TYR A 1 89 ? 1.278 5.127 -10.464 1.00 92.12 89 TYR A N 1
ATOM 685 C CA . TYR A 1 89 ? 2.357 4.235 -10.903 1.00 92.12 89 TYR A CA 1
ATOM 686 C C . TYR A 1 89 ? 2.016 3.471 -12.172 1.00 92.12 89 TYR A C 1
ATOM 688 O O . TYR A 1 89 ? 2.882 3.316 -13.029 1.00 92.12 89 TYR A O 1
ATOM 696 N N . PHE A 1 90 ? 0.766 3.037 -12.323 1.00 93.06 90 PHE A N 1
ATOM 697 C CA . PHE A 1 90 ? 0.303 2.420 -13.557 1.00 93.06 90 PHE A CA 1
ATOM 698 C C . PHE A 1 90 ? 0.427 3.388 -14.733 1.00 93.06 90 PHE A C 1
ATOM 700 O O . PHE A 1 90 ? 1.014 3.035 -15.750 1.00 93.06 90 PHE A O 1
ATOM 707 N N . TYR A 1 91 ? -0.063 4.622 -14.571 1.00 94.75 91 TYR A N 1
ATOM 708 C CA . TYR A 1 91 ? 0.006 5.639 -15.617 1.00 94.75 91 TYR A CA 1
ATOM 709 C C . TYR A 1 91 ? 1.449 5.984 -16.000 1.00 94.75 91 TYR A C 1
ATOM 711 O O . TYR A 1 91 ? 1.769 6.060 -17.185 1.00 94.75 91 TYR A O 1
ATOM 719 N N . ILE A 1 92 ? 2.336 6.153 -15.014 1.00 92.00 92 ILE A N 1
ATOM 720 C CA . ILE A 1 92 ? 3.757 6.389 -15.289 1.00 92.00 92 ILE A CA 1
ATOM 721 C C . ILE A 1 92 ? 4.339 5.190 -16.038 1.00 92.00 92 ILE A C 1
ATOM 723 O O . ILE A 1 92 ? 4.950 5.386 -17.078 1.00 92.00 92 ILE A O 1
ATOM 727 N N . GLY A 1 93 ? 4.103 3.965 -15.559 1.00 89.06 93 GLY A N 1
ATOM 728 C CA . GLY A 1 93 ? 4.678 2.743 -16.123 1.00 89.06 93 GLY A CA 1
ATOM 729 C C . GLY A 1 93 ? 4.242 2.407 -17.551 1.00 89.06 93 GLY A C 1
ATOM 730 O O . GLY A 1 93 ? 4.972 1.698 -18.230 1.00 89.06 93 GLY A O 1
ATOM 731 N N . ILE A 1 94 ? 3.086 2.896 -18.014 1.00 91.25 94 ILE A N 1
ATOM 732 C CA . ILE A 1 94 ? 2.669 2.780 -19.427 1.00 91.25 94 ILE A CA 1
ATOM 733 C C . ILE A 1 94 ? 3.164 3.942 -20.300 1.00 91.25 94 ILE A C 1
ATOM 735 O O . ILE A 1 94 ? 3.053 3.872 -21.521 1.00 91.25 94 ILE A O 1
ATOM 739 N N . SER A 1 95 ? 3.643 5.026 -19.685 1.00 90.00 95 SER A N 1
ATOM 740 C CA . SER A 1 95 ? 4.101 6.240 -20.375 1.00 90.00 95 SER A CA 1
ATOM 741 C C . SER A 1 95 ? 5.616 6.270 -20.609 1.00 90.00 95 SER A C 1
ATOM 743 O O . SER A 1 95 ? 6.097 7.175 -21.292 1.00 90.00 95 SER A O 1
ATOM 745 N N . ILE A 1 96 ? 6.357 5.328 -20.019 1.00 84.44 96 ILE A N 1
ATOM 746 C CA . ILE A 1 96 ? 7.815 5.165 -20.125 1.00 84.44 96 ILE A CA 1
ATOM 747 C C . ILE A 1 96 ? 8.154 3.814 -20.746 1.00 84.44 96 ILE A C 1
ATOM 749 O O . ILE A 1 96 ? 9.206 3.742 -21.412 1.00 84.44 96 ILE A O 1
#

pLDDT: mean 91.19, std 9.96, range [36.38, 96.94]

Foldseek 3Di:
DPPPQLLVQLVVLLVVLVVLLCCLQVVCVPPVDCVSVVSNVCSLVVSLVVLVVLLVVLCVCCVVPVVRVVSSVNSSVSSVVVVVVSVVSVVSSVVD

Radius of gyration: 15.34 Å; chains: 1; bounding box: 37×16×46 Å

Secondary structure (DSSP, 8-state):
-----HHHHHHHHHHHHHHHHHHHHHHHHHH--HHHHHHHHHIIIIIHHHHHHHHHHHHHHHHH-GGGHHHHHHHHHHHHTHHHHHHHHHHHHHH-